Protein AF-A0A964LZC4-F1 (afdb_monomer)

Nearest PDB structures (foldseek):
  4zwt-assembly2_I  TM=7.613E-01  e=4.371E-01  Tequatrovirus T4
  4zwt-assembly1_D  TM=7.459E-01  e=6.112E-01  Tequatrovirus T4
  7sqc-assembly1_O1  TM=6.103E-01  e=2.336E+00  Chlamydomonas reinhardtii
  6jx6-assembly1_A  TM=3.148E-01  e=3.653E+00  Homo sapiens

pLDDT: mean 94.35, std 9.62, range [41.44, 98.75]

Sequence (112 aa):
MTDRAPIDPQVAVDYMLQTAPRYAAAKAKRVQLEEFRKSKKAILMQQSEGKTVADREASAYAHPEYIELLNGLEAAVEAEELFRWKMKAAELQVEIWRSEQANNRSIDRSVR

Secondary structure (DSSP, 8-state):
---PPPP-HHHHHHHHHHHHHHHHHHHHHHHHHHHHHHHHHHHHHHH---SSHHHHHHHHHHSHHHHHHHHHHHHHHHHHHHHHHHHHHHHHHHHHHHHHHHHHHHHHHHH-

Foldseek 3Di:
DDPDDDQDLVVLVVQLVVLVVQLVVLVVQLVVLVVCLVVQLVVQLVVDPDPDSVRSSVRSCPPPVSVVSVVSNVVSVVSNVVSVVSNVVSVVSNVVNVVVVVVVVVVVVVVD

Radius of gyration: 24.25 Å; Cα contacts (8 Å, |Δi|>4): 75; chains: 1; bounding box: 56×24×70 Å

Solvent-accessible surface area (backbone atoms only — not comparable to full-atom values): 5961 Å² total; per-residue (Å²): 133,81,90,69,77,82,80,56,53,63,62,30,50,53,50,36,64,69,42,46,63,56,28,51,52,23,44,52,49,26,55,50,44,62,57,43,47,59,55,50,39,54,54,38,32,72,71,38,87,43,91,46,72,68,47,10,49,55,50,18,66,68,29,68,70,48,48,52,49,49,54,54,30,50,55,21,46,53,48,22,52,51,41,50,52,51,40,51,50,31,54,48,47,38,54,49,44,54,51,52,53,51,52,52,53,52,50,56,64,73,75,106

Mean predicted aligned error: 4.66 Å

Structure (mmCIF, N/CA/C/O backbone):
data_AF-A0A964LZC4-F1
#
_entry.id   AF-A0A964LZC4-F1
#
loop_
_atom_site.group_PDB
_atom_site.id
_atom_site.type_symbol
_atom_site.label_atom_id
_atom_site.label_alt_id
_atom_site.label_comp_id
_atom_site.label_asym_id
_atom_site.label_entity_id
_atom_site.label_seq_id
_atom_site.pdbx_PDB_ins_code
_atom_site.Cartn_x
_atom_site.Cartn_y
_atom_site.Cartn_z
_atom_site.occupancy
_atom_site.B_iso_or_equiv
_atom_site.auth_seq_id
_atom_site.auth_comp_id
_atom_site.auth_asym_id
_atom_site.auth_atom_id
_atom_site.pdbx_PDB_model_num
ATOM 1 N N . MET A 1 1 ? 23.388 -14.513 -18.836 1.00 41.44 1 MET A N 1
ATOM 2 C CA . MET A 1 1 ? 22.987 -13.096 -18.941 1.00 41.44 1 MET A CA 1
ATOM 3 C C . MET A 1 1 ? 21.772 -13.086 -19.837 1.00 41.44 1 MET A C 1
ATOM 5 O O . MET A 1 1 ? 21.888 -13.509 -20.974 1.00 41.44 1 MET A O 1
ATOM 9 N N . THR A 1 2 ? 20.594 -12.825 -19.283 1.00 47.03 2 THR A N 1
ATOM 10 C CA . THR A 1 2 ? 19.329 -12.920 -20.019 1.00 47.03 2 THR A CA 1
ATOM 11 C C . THR A 1 2 ? 19.318 -11.853 -21.109 1.00 47.03 2 THR A C 1
ATOM 13 O O . THR A 1 2 ? 19.479 -10.680 -20.774 1.00 47.03 2 THR A O 1
ATOM 16 N N . ASP A 1 3 ? 19.155 -12.257 -22.372 1.00 55.88 3 ASP A N 1
ATOM 17 C CA . ASP A 1 3 ? 18.915 -11.362 -23.510 1.00 55.88 3 ASP A CA 1
ATOM 18 C C . ASP A 1 3 ? 17.708 -10.476 -23.188 1.00 55.88 3 ASP A C 1
ATOM 20 O O . ASP A 1 3 ? 16.551 -10.888 -23.292 1.00 55.88 3 ASP A O 1
ATOM 24 N N . ARG A 1 4 ? 17.973 -9.264 -22.701 1.00 67.00 4 ARG A N 1
ATOM 25 C CA . ARG A 1 4 ? 16.951 -8.237 -22.538 1.00 67.00 4 ARG A CA 1
ATOM 26 C C . ARG A 1 4 ? 16.867 -7.481 -23.852 1.00 67.00 4 ARG A C 1
ATOM 28 O O . ARG A 1 4 ? 17.888 -7.059 -24.386 1.00 67.00 4 ARG A O 1
ATOM 35 N N . ALA A 1 5 ? 15.644 -7.324 -24.351 1.00 72.62 5 ALA A N 1
ATOM 36 C CA . ALA A 1 5 ? 15.374 -6.497 -25.517 1.00 72.62 5 ALA A CA 1
ATOM 37 C C . ALA A 1 5 ? 15.942 -5.072 -25.322 1.00 72.62 5 ALA A C 1
ATOM 39 O O . ALA A 1 5 ? 16.029 -4.614 -24.175 1.00 72.62 5 ALA A O 1
ATOM 40 N N . PRO A 1 6 ? 16.308 -4.373 -26.414 1.00 79.38 6 PRO A N 1
ATOM 41 C CA . PRO A 1 6 ? 16.779 -2.993 -26.352 1.00 79.38 6 PRO A CA 1
ATOM 42 C C . PRO A 1 6 ? 15.805 -2.103 -25.576 1.00 79.38 6 PRO A C 1
ATOM 44 O O . PRO A 1 6 ? 14.589 -2.245 -25.711 1.00 79.38 6 PRO A O 1
ATOM 47 N N . ILE A 1 7 ? 16.337 -1.188 -24.763 1.00 86.44 7 ILE A N 1
ATOM 48 C CA . ILE A 1 7 ? 15.506 -0.290 -23.959 1.00 86.44 7 ILE A CA 1
ATOM 49 C C . ILE A 1 7 ? 14.856 0.750 -24.873 1.00 86.44 7 ILE A C 1
ATOM 51 O O . ILE A 1 7 ? 15.552 1.517 -25.539 1.00 86.44 7 ILE A O 1
ATOM 55 N N . ASP A 1 8 ? 13.526 0.807 -24.850 1.00 92.62 8 ASP A N 1
ATOM 56 C CA . ASP A 1 8 ? 12.753 1.907 -25.421 1.00 92.62 8 ASP A CA 1
ATOM 57 C C . ASP A 1 8 ? 12.263 2.833 -24.288 1.00 92.62 8 ASP A C 1
ATOM 59 O O . ASP A 1 8 ? 11.417 2.427 -23.481 1.00 92.62 8 ASP A O 1
ATOM 63 N N . PRO A 1 9 ? 12.781 4.072 -24.190 1.00 93.94 9 PRO A N 1
ATOM 64 C CA . PRO A 1 9 ? 12.385 4.999 -23.136 1.00 93.94 9 PRO A CA 1
ATOM 65 C C . PRO A 1 9 ? 10.923 5.459 -23.257 1.00 93.94 9 PRO A C 1
ATOM 67 O O . PRO A 1 9 ? 10.335 5.810 -22.237 1.00 93.94 9 PRO A O 1
ATOM 70 N N . GLN A 1 10 ? 10.312 5.448 -24.450 1.00 95.94 10 GLN A N 1
ATOM 71 C CA . GLN A 1 10 ? 8.902 5.832 -24.612 1.00 95.94 10 GLN A CA 1
ATOM 72 C C . GLN A 1 10 ? 7.978 4.777 -24.008 1.00 95.94 10 G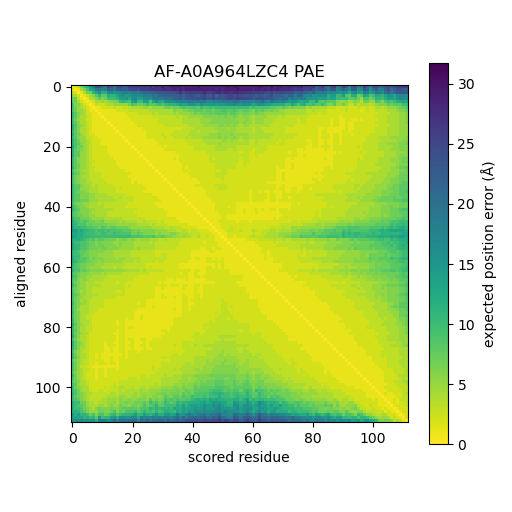LN A C 1
ATOM 74 O O . GLN A 1 10 ? 7.067 5.116 -23.259 1.00 95.94 10 GLN A O 1
ATOM 79 N N . VAL A 1 11 ? 8.289 3.494 -24.213 1.00 95.50 11 VAL A N 1
ATOM 80 C CA . VAL A 1 11 ? 7.554 2.386 -23.581 1.00 95.50 11 VAL A CA 1
ATOM 81 C C . VAL A 1 11 ? 7.625 2.474 -22.052 1.00 95.50 11 VAL A C 1
ATOM 83 O O . VAL A 1 11 ? 6.630 2.224 -21.368 1.00 95.50 11 VAL A O 1
ATOM 86 N N . ALA A 1 12 ? 8.777 2.864 -21.496 1.00 95.19 12 ALA A N 1
ATOM 87 C CA . ALA A 1 12 ? 8.923 3.073 -20.056 1.00 95.19 12 ALA A CA 1
ATOM 88 C C . ALA A 1 12 ? 8.050 4.238 -19.546 1.00 95.19 12 ALA A C 1
ATOM 90 O O . ALA A 1 12 ? 7.383 4.102 -18.517 1.00 95.19 12 ALA A O 1
ATOM 91 N N . VAL A 1 13 ? 7.998 5.356 -20.278 1.00 96.56 13 VAL A N 1
ATOM 92 C CA . VAL A 1 13 ? 7.133 6.503 -19.948 1.00 96.56 13 VAL A CA 1
ATOM 93 C C . VAL A 1 13 ? 5.653 6.127 -20.034 1.00 96.56 13 VAL A C 1
ATOM 95 O O . VAL A 1 13 ? 4.901 6.397 -19.095 1.00 96.56 13 VAL A O 1
ATOM 98 N N . ASP A 1 14 ? 5.235 5.442 -21.096 1.00 97.81 14 ASP A N 1
ATOM 99 C CA . ASP A 1 14 ? 3.856 4.975 -21.262 1.00 97.81 14 ASP A CA 1
ATOM 100 C C . ASP A 1 14 ? 3.442 4.046 -20.119 1.00 97.81 14 ASP A C 1
ATOM 102 O O . ASP A 1 14 ? 2.354 4.181 -19.552 1.00 97.81 14 ASP A O 1
ATOM 106 N N . TYR A 1 15 ? 4.337 3.145 -19.709 1.00 96.75 15 TYR A N 1
ATOM 107 C CA . TYR A 1 15 ? 4.111 2.281 -18.559 1.00 96.75 15 TYR A CA 1
ATOM 108 C C . TYR A 1 15 ? 3.909 3.075 -17.261 1.00 96.75 15 TYR A C 1
ATOM 110 O O . TYR A 1 15 ? 3.022 2.745 -16.463 1.00 96.75 15 TYR A O 1
ATOM 118 N N . MET A 1 16 ? 4.696 4.134 -17.039 1.00 97.19 16 MET A N 1
ATOM 119 C CA . MET A 1 16 ? 4.525 5.020 -15.884 1.00 97.19 16 MET A CA 1
ATOM 120 C C . MET A 1 16 ? 3.168 5.726 -15.923 1.00 97.19 16 MET A C 1
ATOM 122 O O . MET A 1 16 ? 2.462 5.718 -14.914 1.00 97.19 16 MET A O 1
ATOM 126 N N . LEU A 1 17 ? 2.762 6.268 -17.075 1.00 97.81 17 LEU A N 1
ATOM 127 C CA . LEU A 1 17 ? 1.471 6.945 -17.244 1.00 97.81 17 LEU A CA 1
ATOM 128 C C . LEU A 1 17 ? 0.287 5.999 -17.005 1.00 97.81 17 LEU A C 1
ATOM 130 O O . LEU A 1 17 ? -0.670 6.367 -16.326 1.00 97.81 17 LEU A O 1
ATOM 134 N N . GLN A 1 18 ? 0.369 4.760 -17.491 1.00 97.62 18 GLN A N 1
ATOM 135 C CA . GLN A 1 18 ? -0.661 3.741 -17.270 1.00 97.62 18 GLN A CA 1
ATOM 136 C C . GLN A 1 18 ? -0.699 3.239 -15.816 1.00 97.62 18 GLN A C 1
ATOM 138 O O . GLN A 1 18 ? -1.759 2.880 -15.298 1.00 97.62 18 GLN A O 1
ATOM 143 N N . THR A 1 19 ? 0.450 3.208 -15.134 1.00 97.62 19 THR A N 1
ATOM 144 C CA . THR A 1 19 ? 0.557 2.740 -13.742 1.00 97.62 19 THR A CA 1
ATOM 145 C C . THR A 1 19 ? 0.187 3.829 -12.731 1.00 97.62 19 THR A C 1
ATOM 147 O O . THR A 1 19 ? -0.334 3.512 -11.658 1.00 97.62 19 THR A O 1
ATOM 150 N N . ALA A 1 20 ? 0.388 5.106 -13.065 1.00 98.00 20 ALA A N 1
ATOM 151 C CA . ALA A 1 20 ? 0.184 6.233 -12.159 1.00 98.00 20 ALA A CA 1
ATOM 152 C C . ALA A 1 20 ? -1.221 6.288 -11.517 1.00 98.00 20 ALA A C 1
ATOM 154 O O . ALA A 1 20 ? -1.286 6.431 -10.293 1.00 98.00 20 ALA A O 1
ATOM 155 N N . PRO A 1 21 ? -2.345 6.087 -12.242 1.00 98.44 21 PRO A N 1
ATOM 156 C CA . PRO A 1 21 ? -3.673 6.054 -11.624 1.00 98.44 21 PRO A CA 1
ATOM 157 C C . PRO A 1 21 ? -3.832 4.928 -10.595 1.00 98.44 21 PRO A C 1
ATOM 159 O O . PRO A 1 21 ? -4.486 5.106 -9.568 1.00 98.44 21 PRO A O 1
ATOM 162 N N . ARG A 1 22 ? -3.202 3.771 -10.836 1.00 98.12 22 ARG A N 1
ATOM 163 C CA . ARG A 1 22 ? -3.254 2.613 -9.929 1.00 98.12 22 ARG A CA 1
ATOM 164 C C . ARG A 1 22 ? -2.466 2.878 -8.652 1.00 98.12 22 ARG A C 1
ATOM 166 O O . ARG A 1 22 ? -2.959 2.584 -7.566 1.00 98.12 22 ARG A O 1
ATOM 173 N N . TYR A 1 23 ? -1.283 3.479 -8.780 1.00 98.44 23 TYR A N 1
ATOM 174 C CA . TYR A 1 23 ? -0.508 3.939 -7.629 1.00 98.44 23 TYR A CA 1
ATOM 175 C C . TYR A 1 23 ? -1.276 4.983 -6.814 1.00 98.44 23 TYR A C 1
ATOM 177 O O . TYR A 1 23 ? -1.380 4.856 -5.597 1.00 98.44 23 TYR A O 1
ATOM 185 N N . ALA A 1 24 ? -1.864 5.981 -7.481 1.00 98.62 24 ALA A N 1
ATOM 186 C CA . ALA A 1 24 ? -2.647 7.021 -6.822 1.00 98.62 24 ALA A CA 1
ATOM 187 C C . ALA A 1 24 ? -3.831 6.433 -6.039 1.00 98.62 24 ALA A C 1
ATOM 189 O O . ALA A 1 24 ? -4.039 6.797 -4.882 1.00 98.62 24 ALA A O 1
ATOM 190 N N . ALA A 1 25 ? -4.560 5.480 -6.629 1.00 98.50 25 ALA A N 1
ATOM 191 C CA . ALA A 1 25 ? -5.657 4.786 -5.962 1.00 98.50 25 ALA A CA 1
ATOM 192 C C . ALA A 1 25 ? -5.184 3.962 -4.750 1.00 98.50 25 ALA A C 1
ATOM 194 O O . ALA A 1 25 ? -5.799 4.037 -3.686 1.00 98.50 25 ALA A O 1
ATOM 195 N N . ALA A 1 26 ? -4.080 3.214 -4.881 1.00 98.56 26 ALA A N 1
ATOM 196 C CA . ALA A 1 26 ? -3.506 2.442 -3.778 1.00 98.56 26 ALA A CA 1
ATOM 197 C C . ALA A 1 26 ? -3.077 3.351 -2.616 1.00 98.56 26 ALA A C 1
ATOM 199 O O . ALA A 1 26 ? -3.457 3.109 -1.470 1.00 98.56 26 ALA A O 1
ATOM 200 N N . LYS A 1 27 ? -2.395 4.459 -2.926 1.00 98.69 27 LYS A N 1
ATOM 201 C CA . LYS A 1 27 ? -1.979 5.460 -1.941 1.00 98.69 27 LYS A CA 1
ATOM 202 C C . LYS A 1 27 ? -3.162 6.126 -1.247 1.00 98.69 27 LYS A C 1
ATOM 204 O O . LYS A 1 27 ? -3.164 6.254 -0.025 1.00 98.69 27 LYS A O 1
ATOM 209 N N . ALA A 1 28 ? -4.182 6.530 -2.003 1.00 98.75 28 ALA A N 1
ATOM 210 C CA . ALA A 1 28 ? -5.394 7.115 -1.438 1.00 98.75 28 ALA A CA 1
ATOM 211 C C . ALA A 1 28 ? -6.089 6.135 -0.482 1.00 98.75 28 ALA A C 1
ATOM 213 O O . ALA A 1 28 ? -6.459 6.519 0.627 1.00 98.75 28 ALA A O 1
ATOM 214 N N . LYS A 1 29 ? -6.199 4.859 -0.877 1.00 98.62 29 LYS A N 1
ATOM 215 C CA . LYS A 1 29 ? -6.764 3.804 -0.031 1.00 98.62 29 LYS A CA 1
ATOM 216 C C . LYS A 1 29 ? -5.941 3.598 1.240 1.00 98.62 29 LYS A C 1
ATOM 218 O O . LYS A 1 29 ? -6.523 3.583 2.319 1.00 98.62 29 LYS A O 1
ATOM 223 N N . ARG A 1 30 ? -4.610 3.495 1.144 1.00 98.62 30 ARG A N 1
ATOM 224 C CA . ARG A 1 30 ? -3.730 3.355 2.316 1.00 98.62 30 ARG A CA 1
ATOM 225 C C . ARG A 1 30 ? -3.935 4.506 3.301 1.00 98.62 30 ARG A C 1
ATOM 227 O O . ARG A 1 30 ? -4.1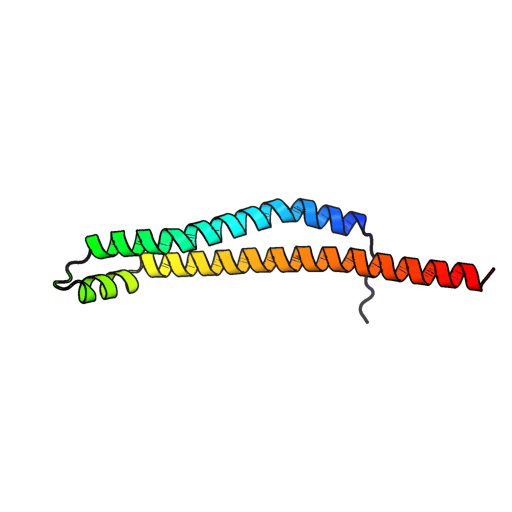85 4.255 4.475 1.00 98.62 30 ARG A O 1
ATOM 234 N N . VAL A 1 31 ? -3.869 5.750 2.820 1.00 98.62 31 VAL A N 1
ATOM 235 C CA . VAL A 1 31 ? -4.038 6.954 3.654 1.00 98.62 31 VAL A CA 1
ATOM 236 C C . VAL A 1 31 ? -5.418 6.981 4.309 1.00 98.62 31 VAL A C 1
ATOM 238 O O . VAL A 1 31 ? -5.531 7.254 5.501 1.00 98.62 31 VAL A O 1
ATOM 241 N N . GLN A 1 32 ? -6.470 6.664 3.552 1.00 98.62 32 GLN A N 1
ATOM 242 C CA . GLN A 1 32 ? -7.827 6.640 4.086 1.00 98.62 32 GLN A CA 1
ATOM 243 C C . GLN A 1 32 ? -7.983 5.581 5.185 1.00 98.62 32 GLN A C 1
ATOM 245 O O . GLN A 1 32 ? -8.552 5.891 6.230 1.00 98.62 32 GLN A O 1
ATOM 250 N N . LEU A 1 33 ? -7.463 4.366 4.984 1.00 98.56 33 LEU A N 1
ATOM 251 C CA . LEU A 1 33 ? -7.543 3.285 5.972 1.00 98.56 33 LEU A CA 1
ATOM 252 C C . LEU A 1 33 ? -6.723 3.596 7.230 1.00 98.56 33 LEU A C 1
ATOM 254 O O . LEU A 1 33 ? -7.182 3.339 8.344 1.00 98.56 33 LEU A O 1
ATOM 258 N N . GLU A 1 34 ? -5.538 4.184 7.062 1.00 98.31 34 GLU A N 1
ATOM 259 C CA . GLU A 1 34 ? -4.666 4.591 8.165 1.00 98.31 34 GLU A CA 1
ATOM 260 C C . GLU A 1 34 ? -5.347 5.617 9.082 1.00 98.31 34 GLU A C 1
ATOM 262 O O . GLU A 1 34 ? -5.322 5.470 10.309 1.00 98.31 34 GLU A O 1
ATOM 267 N N . GLU A 1 35 ? -6.012 6.616 8.499 1.00 98.50 35 GLU A N 1
ATOM 268 C CA . GLU A 1 35 ? -6.756 7.616 9.264 1.00 98.50 35 GLU A CA 1
ATOM 269 C C . GLU A 1 35 ? -8.061 7.048 9.838 1.00 98.50 35 GLU A C 1
ATOM 271 O O . GLU A 1 35 ? -8.358 7.240 11.023 1.00 98.50 35 GLU A O 1
ATOM 276 N N . PHE A 1 36 ? -8.805 6.265 9.050 1.00 98.44 36 PHE A N 1
ATOM 277 C CA . PHE A 1 36 ? -10.056 5.647 9.490 1.00 98.44 36 PHE A CA 1
ATOM 278 C C . PHE A 1 36 ? -9.863 4.682 10.664 1.00 98.44 36 PHE A C 1
ATOM 280 O O . PHE A 1 36 ? -10.767 4.538 11.484 1.00 98.44 36 PHE A O 1
ATOM 287 N N . ARG A 1 37 ? -8.679 4.080 10.828 1.00 98.12 37 ARG A N 1
ATOM 288 C CA . ARG A 1 37 ? -8.337 3.242 11.990 1.00 98.12 37 ARG A CA 1
ATOM 289 C C . ARG A 1 37 ? -8.616 3.919 13.328 1.00 98.12 37 ARG A C 1
ATOM 291 O O . ARG A 1 37 ? -9.110 3.265 14.247 1.00 98.12 37 ARG A O 1
ATOM 298 N N . LYS A 1 38 ? -8.374 5.228 13.434 1.00 97.69 38 LYS A N 1
ATOM 299 C CA . LYS A 1 38 ? -8.663 6.007 14.650 1.00 97.69 38 LYS A CA 1
ATOM 300 C C . LYS A 1 38 ? -10.172 6.076 14.902 1.00 97.69 38 LYS A C 1
ATOM 302 O O . LYS A 1 38 ? -10.630 5.796 16.009 1.00 97.69 38 LYS A O 1
ATOM 307 N N . SER A 1 39 ? -10.947 6.377 13.861 1.00 98.31 39 SER A N 1
ATOM 308 C CA . SER A 1 39 ? -12.412 6.406 13.919 1.00 98.31 39 SER A CA 1
ATOM 309 C C . SER A 1 39 ? -12.996 5.029 14.228 1.00 98.31 39 SER A C 1
ATOM 311 O O . SER A 1 39 ? -13.867 4.918 15.086 1.00 98.31 39 SER A O 1
ATOM 313 N N . LYS A 1 40 ? -12.489 3.966 13.591 1.00 98.56 40 LYS A N 1
ATOM 314 C CA . LYS A 1 40 ? -12.961 2.597 13.813 1.00 98.56 40 LYS A CA 1
ATOM 315 C C . LYS A 1 40 ? -12.717 2.144 15.246 1.00 98.56 40 LYS A C 1
ATOM 317 O O . LYS A 1 40 ? -13.640 1.621 15.860 1.00 98.56 40 LYS A O 1
ATOM 322 N N . LYS A 1 41 ? -11.531 2.417 15.808 1.00 98.31 41 LYS A N 1
ATOM 323 C CA . LYS A 1 41 ? -11.257 2.183 17.234 1.00 98.31 41 LYS A CA 1
ATOM 324 C C . LYS A 1 41 ? -12.305 2.878 18.106 1.00 98.31 41 LYS A C 1
ATOM 326 O O . LYS A 1 41 ? -12.894 2.235 18.964 1.00 98.31 41 LYS A O 1
ATOM 331 N N . ALA A 1 42 ? -12.556 4.168 17.878 1.00 98.31 42 ALA A N 1
ATOM 332 C CA . ALA A 1 42 ? -13.506 4.935 18.682 1.00 98.31 42 ALA A CA 1
ATOM 333 C C . ALA A 1 42 ? -14.937 4.376 18.598 1.00 98.31 42 ALA A C 1
ATOM 335 O O . ALA A 1 42 ? -15.602 4.250 19.624 1.00 98.31 42 ALA A O 1
ATOM 336 N N . ILE A 1 43 ? -15.386 3.986 17.400 1.00 98.50 43 ILE A N 1
ATOM 337 C CA . ILE A 1 43 ? -16.693 3.345 17.186 1.00 98.50 43 ILE A CA 1
ATOM 338 C C . ILE A 1 43 ? -16.784 2.037 17.980 1.00 98.50 43 ILE A C 1
ATOM 340 O O . ILE A 1 43 ? -17.747 1.822 18.710 1.00 98.50 43 ILE A O 1
ATOM 344 N N . LEU A 1 44 ? -15.762 1.186 17.896 1.00 98.44 44 LEU A N 1
ATOM 345 C CA . LEU A 1 44 ? -15.743 -0.100 18.594 1.00 98.44 44 LEU A CA 1
ATOM 346 C C . LEU A 1 44 ? -15.647 0.062 20.118 1.00 98.44 44 LEU A C 1
ATOM 348 O O . LEU A 1 44 ? -16.278 -0.681 20.863 1.00 98.44 44 LEU A O 1
ATOM 352 N N . MET A 1 45 ? -14.925 1.075 20.603 1.00 98.19 45 MET A N 1
ATOM 353 C CA . MET A 1 45 ? -14.903 1.409 22.029 1.00 98.19 45 MET A CA 1
ATOM 354 C C . MET A 1 45 ? -16.282 1.826 22.552 1.00 98.19 45 MET A C 1
ATOM 356 O O . MET A 1 45 ? -16.601 1.516 23.697 1.00 98.19 45 MET A O 1
ATOM 360 N N . GLN A 1 46 ? -17.094 2.521 21.745 1.00 97.44 46 GLN A N 1
ATOM 361 C CA . GLN A 1 46 ? -18.469 2.890 22.116 1.00 97.44 46 GLN A CA 1
ATOM 362 C C . GLN A 1 46 ? -19.407 1.679 22.172 1.00 97.44 46 GLN A C 1
ATOM 364 O O . GLN A 1 46 ? -20.383 1.706 22.914 1.00 97.44 46 GLN A O 1
ATOM 3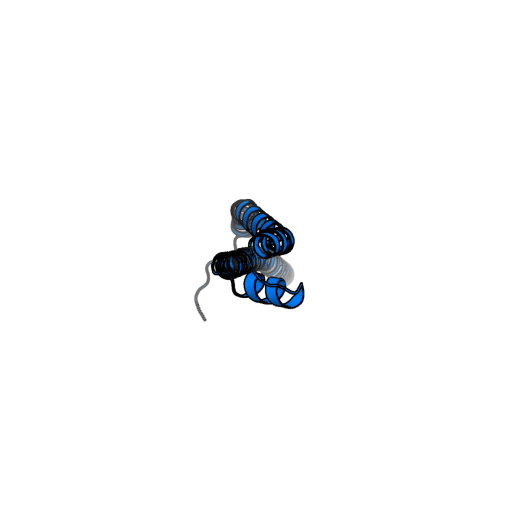69 N N . GLN A 1 47 ? -19.103 0.627 21.411 1.00 96.81 47 GLN A N 1
ATOM 370 C CA . GLN A 1 47 ? -19.870 -0.620 21.374 1.00 96.81 47 GLN A CA 1
ATOM 371 C C . GLN A 1 47 ? -19.445 -1.626 22.457 1.00 96.81 47 GLN A C 1
ATO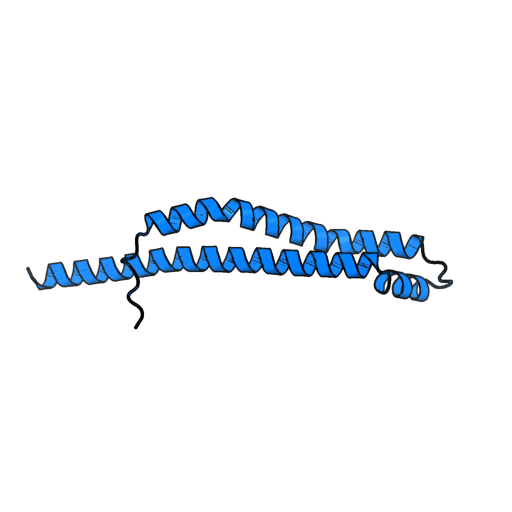M 373 O O . GLN A 1 47 ? -20.150 -2.601 22.693 1.00 96.81 47 GLN A O 1
ATOM 378 N N . SER A 1 48 ? -18.302 -1.413 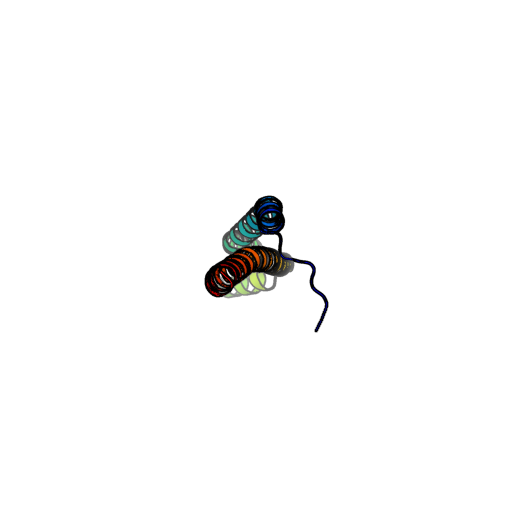23.116 1.00 96.44 48 SER A N 1
ATOM 379 C CA . SER A 1 48 ? -17.785 -2.325 24.138 1.00 96.44 48 SER A CA 1
ATOM 380 C C . SER A 1 48 ? -18.531 -2.197 25.470 1.00 96.44 48 SER A C 1
ATOM 382 O O . SER A 1 48 ? -18.736 -1.099 25.989 1.00 96.44 48 SER A O 1
ATOM 384 N N . GLU A 1 49 ? -18.833 -3.340 26.087 1.00 95.12 49 GLU A N 1
ATOM 385 C CA . GLU A 1 49 ? -19.398 -3.444 27.442 1.00 95.12 49 GLU A CA 1
ATOM 386 C C . GLU A 1 49 ? -18.350 -3.257 28.559 1.00 95.12 49 GLU A C 1
ATOM 388 O O . GLU A 1 49 ? -18.664 -3.363 29.748 1.00 95.12 49 GLU A O 1
ATOM 393 N N . GLY A 1 50 ? -17.090 -2.979 28.199 1.00 95.12 50 GLY A N 1
ATOM 394 C CA . GLY A 1 50 ? -16.000 -2.751 29.147 1.00 95.12 50 GLY A CA 1
ATOM 395 C C . GLY A 1 50 ? -16.348 -1.685 30.193 1.00 95.12 50 GLY A C 1
ATOM 396 O O . GLY A 1 50 ? -16.901 -0.623 29.879 1.00 95.12 50 GLY A O 1
ATOM 397 N N . LYS A 1 51 ? -16.018 -1.958 31.459 1.00 94.75 51 LYS A N 1
ATOM 398 C CA . LYS A 1 51 ?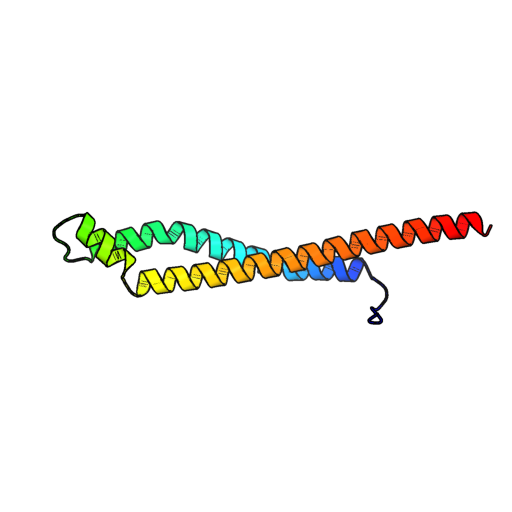 -16.355 -1.073 32.588 1.00 94.75 51 LYS A CA 1
ATOM 399 C C . LYS A 1 51 ? -15.382 0.092 32.709 1.00 94.75 51 LYS A C 1
ATOM 401 O O . LYS A 1 51 ? -15.782 1.185 33.101 1.00 94.75 51 LYS A O 1
ATOM 406 N N . THR A 1 52 ? -14.122 -0.133 32.350 1.00 97.69 52 THR A N 1
ATOM 407 C CA . THR A 1 52 ? -13.094 0.907 32.299 1.00 97.69 52 THR A CA 1
ATOM 408 C C . THR A 1 52 ? -12.768 1.287 30.857 1.00 97.69 52 THR A C 1
ATOM 410 O O . THR A 1 52 ? -13.048 0.544 29.915 1.00 97.69 52 THR A O 1
ATOM 413 N N . VAL A 1 53 ? -12.143 2.452 30.667 1.00 96.88 53 VAL A N 1
ATOM 414 C CA . VAL A 1 53 ? -11.645 2.867 29.345 1.00 96.88 53 VAL A CA 1
ATOM 415 C C . VAL A 1 53 ? -10.636 1.850 28.802 1.00 96.88 53 VAL A C 1
ATOM 417 O O . VAL A 1 53 ? -10.699 1.519 27.623 1.00 96.88 53 VAL A O 1
ATOM 420 N N . ALA A 1 54 ? -9.771 1.305 29.663 1.00 97.44 54 ALA A N 1
ATOM 421 C CA . ALA A 1 54 ? -8.782 0.300 29.283 1.00 97.44 54 ALA A CA 1
ATOM 422 C C . ALA A 1 54 ? -9.436 -0.992 28.763 1.00 97.44 54 ALA A C 1
ATOM 424 O O . ALA A 1 54 ? -9.031 -1.496 27.717 1.00 97.44 54 ALA A O 1
ATOM 425 N N . ASP A 1 55 ? -10.495 -1.474 29.425 1.00 97.62 55 ASP A N 1
ATOM 426 C CA . ASP A 1 55 ? -11.244 -2.651 28.958 1.00 97.62 55 ASP A CA 1
ATOM 427 C C . ASP A 1 55 ? -11.860 -2.396 27.576 1.00 97.62 55 ASP A C 1
ATOM 429 O O . ASP A 1 55 ? -11.795 -3.242 26.687 1.00 97.62 55 ASP A O 1
ATOM 433 N N . ARG A 1 56 ? -12.430 -1.200 27.364 1.00 97.94 56 ARG A N 1
ATOM 434 C CA . ARG A 1 56 ? -13.030 -0.826 26.074 1.00 97.94 56 ARG A CA 1
ATOM 435 C C . ARG A 1 56 ? -11.997 -0.739 24.959 1.00 97.94 56 ARG A C 1
ATOM 437 O O . ARG A 1 56 ? -12.281 -1.176 23.847 1.00 97.94 56 ARG A O 1
ATOM 444 N N . GLU A 1 57 ? -10.816 -0.192 25.243 1.00 97.81 57 GLU A N 1
ATOM 445 C CA . GLU A 1 57 ? -9.710 -0.151 24.283 1.00 97.81 57 GLU A CA 1
ATOM 446 C C . GLU A 1 57 ? -9.225 -1.550 23.909 1.00 97.81 57 GLU A C 1
ATOM 448 O O . GLU A 1 57 ? -9.080 -1.838 22.721 1.00 97.81 57 GLU A O 1
ATOM 453 N N . ALA A 1 58 ? -9.017 -2.421 24.899 1.00 97.75 58 ALA A N 1
ATOM 454 C CA . ALA A 1 58 ? -8.599 -3.798 24.666 1.00 97.75 58 ALA A CA 1
ATOM 455 C C . ALA A 1 58 ? -9.614 -4.548 23.788 1.00 97.75 58 ALA A C 1
ATOM 457 O O . ALA A 1 58 ? -9.226 -5.146 22.782 1.00 97.75 58 ALA A O 1
ATOM 458 N N . SER A 1 59 ? -10.913 -4.439 24.096 1.00 97.69 59 SER A N 1
ATOM 459 C CA . SER A 1 59 ? -11.973 -5.036 23.272 1.00 97.69 59 SER A CA 1
ATOM 460 C C . SER A 1 59 ? -12.004 -4.468 21.852 1.00 97.69 59 SER A C 1
ATOM 462 O O . SER A 1 59 ? -12.181 -5.224 20.902 1.00 97.69 59 SER A O 1
ATOM 464 N N . ALA A 1 60 ? -11.812 -3.156 21.683 1.00 98.25 60 ALA A N 1
ATOM 465 C CA . ALA A 1 60 ? -11.814 -2.522 20.366 1.00 98.25 60 ALA A CA 1
ATOM 466 C C . ALA A 1 60 ? -10.644 -2.993 19.489 1.00 98.25 60 ALA A C 1
ATOM 468 O O . ALA A 1 60 ? -10.843 -3.267 18.308 1.00 98.25 60 ALA A O 1
ATOM 469 N N . TYR A 1 61 ? -9.440 -3.119 20.055 1.00 98.06 61 TYR A N 1
ATOM 470 C CA . TYR A 1 61 ? -8.273 -3.612 19.317 1.00 98.06 61 TYR A CA 1
ATOM 471 C C . TYR A 1 61 ? -8.372 -5.097 18.961 1.00 98.06 61 TYR A C 1
ATOM 473 O O . TYR A 1 61 ? -7.893 -5.497 17.903 1.00 98.06 61 TYR A O 1
ATOM 481 N N . ALA A 1 62 ? -8.999 -5.900 19.822 1.00 97.56 62 ALA A N 1
ATOM 482 C CA . ALA A 1 62 ? -9.225 -7.321 19.574 1.00 97.56 62 ALA A CA 1
ATOM 483 C C . ALA A 1 62 ? -10.442 -7.600 18.670 1.00 97.56 62 ALA A C 1
ATOM 485 O O . ALA A 1 62 ? -10.667 -8.746 18.283 1.00 97.56 62 ALA A O 1
ATOM 486 N N . HIS A 1 63 ? -11.244 -6.582 18.340 1.00 98.44 63 HIS A N 1
ATOM 487 C CA . HIS A 1 63 ? -12.471 -6.772 17.577 1.00 98.44 63 HIS A CA 1
ATOM 488 C C . HIS A 1 63 ? -12.174 -7.264 16.147 1.00 98.44 63 HIS A C 1
ATOM 490 O O . HIS A 1 63 ? -11.317 -6.675 15.475 1.00 98.44 63 HIS A O 1
ATOM 496 N N . PRO A 1 64 ? -12.918 -8.258 15.618 1.00 98.44 64 PRO A N 1
ATOM 497 C CA . PRO A 1 64 ? -12.688 -8.799 14.276 1.00 98.44 64 PRO A CA 1
ATOM 498 C C . PRO A 1 64 ? -12.648 -7.735 13.173 1.00 98.44 64 PRO A C 1
ATOM 500 O O . PRO A 1 64 ? -11.749 -7.746 12.341 1.00 98.44 64 PRO A O 1
ATOM 503 N N . GLU A 1 65 ? -13.551 -6.753 13.212 1.00 98.19 65 GLU A N 1
ATOM 504 C CA . GLU A 1 65 ? -13.575 -5.661 12.224 1.00 98.19 65 GLU A CA 1
ATOM 505 C C . GLU A 1 65 ? -12.356 -4.723 12.306 1.00 98.19 65 GLU A C 1
ATOM 507 O O . GLU A 1 65 ? -11.995 -4.089 11.315 1.00 98.19 65 GLU A O 1
ATOM 512 N N . TYR A 1 66 ? -11.722 -4.590 13.479 1.00 98.44 66 TYR A N 1
ATOM 513 C CA . TYR A 1 66 ? -10.477 -3.826 13.599 1.00 98.44 66 TYR A CA 1
ATOM 514 C C . TYR A 1 66 ? -9.308 -4.607 12.992 1.00 98.44 66 TYR A C 1
ATOM 516 O O . TYR A 1 66 ? -8.475 -4.028 12.301 1.00 98.44 66 TYR A O 1
ATOM 524 N N . ILE A 1 67 ? -9.275 -5.926 13.191 1.00 98.44 67 ILE A N 1
ATOM 525 C CA . ILE A 1 67 ? -8.275 -6.814 12.584 1.00 98.44 67 ILE A CA 1
ATOM 526 C C . ILE A 1 67 ? -8.440 -6.840 11.058 1.00 98.44 67 ILE A C 1
ATOM 528 O O . ILE A 1 67 ? -7.465 -6.684 10.328 1.00 98.44 67 ILE A O 1
ATOM 532 N N . GLU A 1 68 ? -9.672 -6.951 10.559 1.00 98.50 68 GLU A N 1
ATOM 533 C CA . GLU A 1 68 ? -9.969 -6.884 9.124 1.00 98.50 68 GLU A CA 1
ATOM 534 C C . GLU A 1 68 ? -9.518 -5.551 8.512 1.00 98.50 68 GLU A C 1
ATOM 536 O O . GLU A 1 68 ? -8.917 -5.528 7.436 1.00 98.50 68 GLU A O 1
ATOM 541 N N . LEU A 1 69 ? -9.732 -4.440 9.224 1.00 98.44 69 LEU A N 1
ATOM 542 C CA . LEU A 1 69 ? -9.231 -3.134 8.809 1.00 98.44 69 LEU A CA 1
ATOM 543 C C . LEU A 1 69 ? -7.700 -3.116 8.670 1.00 98.44 69 LEU A C 1
ATOM 545 O O . LEU A 1 69 ? -7.186 -2.531 7.715 1.00 98.44 69 LEU A O 1
ATOM 549 N N . LEU A 1 70 ? -6.973 -3.742 9.602 1.00 98.38 70 LEU A N 1
ATOM 550 C CA . LEU A 1 70 ? -5.512 -3.841 9.538 1.00 98.38 70 LEU A CA 1
ATOM 551 C C . LEU A 1 70 ? -5.050 -4.674 8.339 1.00 98.38 70 LEU A C 1
ATOM 553 O O . LEU A 1 70 ? -4.143 -4.238 7.636 1.00 98.38 70 LEU A O 1
ATOM 557 N N . ASN A 1 71 ? -5.715 -5.793 8.048 1.00 98.56 71 ASN A N 1
ATOM 558 C CA . ASN A 1 71 ? -5.426 -6.600 6.857 1.00 98.56 71 ASN A CA 1
ATOM 559 C C . ASN A 1 71 ? -5.690 -5.803 5.567 1.00 98.56 71 ASN A C 1
ATOM 561 O O . ASN A 1 71 ? -4.923 -5.855 4.606 1.00 98.56 71 ASN A O 1
ATOM 565 N N . GLY A 1 72 ? -6.764 -5.008 5.546 1.00 98.44 72 GLY A N 1
ATOM 566 C CA . GLY A 1 72 ? -7.050 -4.099 4.438 1.00 98.44 72 GLY A CA 1
ATOM 567 C C . GLY A 1 72 ? -5.976 -3.021 4.261 1.00 98.44 72 GLY A C 1
ATOM 568 O O . GLY A 1 72 ? -5.635 -2.677 3.126 1.00 98.44 72 GLY A O 1
ATOM 569 N N . LEU A 1 73 ? -5.440 -2.493 5.367 1.00 98.62 73 LEU A N 1
ATOM 570 C CA . LEU A 1 73 ? -4.343 -1.526 5.358 1.00 98.62 73 LEU A CA 1
ATOM 571 C C . LEU A 1 73 ? -3.047 -2.165 4.850 1.00 98.62 73 LEU A C 1
ATOM 573 O O . LEU A 1 73 ? -2.394 -1.571 3.998 1.00 98.62 73 LEU A O 1
ATOM 577 N N . GLU A 1 74 ? -2.710 -3.370 5.308 1.00 98.69 74 GLU A N 1
ATOM 578 C CA . GLU A 1 74 ? -1.562 -4.147 4.823 1.00 98.69 74 GLU A CA 1
ATOM 579 C C . GLU A 1 74 ? -1.621 -4.335 3.302 1.00 98.69 74 GLU A C 1
ATOM 581 O O . GLU A 1 74 ? -0.697 -3.933 2.594 1.00 98.69 74 GLU A O 1
ATOM 586 N N . ALA A 1 75 ? -2.749 -4.821 2.778 1.00 98.62 75 ALA A N 1
ATOM 587 C CA . ALA A 1 75 ? -2.934 -5.007 1.340 1.00 98.62 75 ALA A CA 1
ATOM 588 C C . ALA A 1 75 ? -2.832 -3.686 0.549 1.00 98.62 75 ALA A C 1
ATOM 590 O O . ALA A 1 75 ? -2.343 -3.657 -0.583 1.00 98.62 75 ALA A O 1
ATOM 591 N N . ALA A 1 76 ? -3.295 -2.569 1.125 1.00 98.62 76 ALA A N 1
ATOM 592 C CA . ALA A 1 76 ? -3.163 -1.255 0.500 1.00 98.62 76 ALA A CA 1
ATOM 593 C C . ALA A 1 76 ? -1.704 -0.766 0.475 1.00 98.62 76 ALA A C 1
ATOM 595 O O . ALA A 1 76 ? -1.278 -0.206 -0.537 1.00 98.62 76 ALA A O 1
ATOM 596 N N . VAL A 1 77 ? -0.938 -1.005 1.548 1.00 98.75 77 VAL A N 1
ATOM 597 C CA . VAL A 1 77 ? 0.505 -0.716 1.613 1.00 98.75 77 VAL A CA 1
ATOM 598 C C . VAL A 1 77 ? 1.260 -1.537 0.571 1.00 98.75 77 VAL A C 1
ATOM 600 O O . VAL A 1 77 ? 2.050 -0.975 -0.185 1.00 98.75 77 VAL A O 1
ATOM 603 N N . GLU A 1 78 ? 0.994 -2.842 0.492 1.00 98.75 78 GLU A N 1
ATOM 604 C CA . GLU A 1 78 ? 1.644 -3.732 -0.474 1.00 98.75 78 GLU A CA 1
ATOM 605 C C . GLU A 1 78 ? 1.397 -3.264 -1.914 1.00 98.75 78 GLU A C 1
ATOM 607 O O . GLU A 1 78 ? 2.333 -3.142 -2.707 1.00 98.75 78 GLU A O 1
ATOM 612 N N . ALA A 1 79 ? 0.147 -2.929 -2.247 1.00 98.56 79 ALA A N 1
ATOM 613 C CA . ALA A 1 79 ? -0.201 -2.41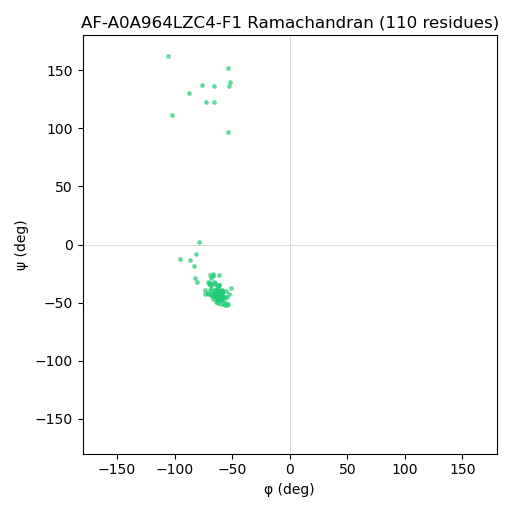8 -3.567 1.00 98.56 79 ALA A CA 1
ATOM 614 C C . ALA A 1 79 ? 0.490 -1.077 -3.877 1.00 98.56 79 ALA A C 1
ATOM 616 O O . ALA A 1 79 ? 0.994 -0.893 -4.988 1.00 98.56 79 ALA A O 1
ATOM 617 N N . GLU A 1 80 ? 0.526 -0.141 -2.919 1.00 98.62 80 GLU A N 1
ATOM 618 C CA . GLU A 1 80 ? 1.212 1.145 -3.086 1.00 98.62 80 GLU A CA 1
ATOM 619 C C . GLU A 1 80 ? 2.705 0.937 -3.361 1.00 98.62 80 GLU A C 1
ATOM 621 O O . GLU A 1 80 ? 3.219 1.446 -4.360 1.00 98.62 80 GLU A O 1
ATOM 626 N N . GLU A 1 81 ? 3.390 0.151 -2.530 1.00 98.56 81 GLU A N 1
ATOM 627 C CA . GLU A 1 81 ? 4.823 -0.107 -2.677 1.00 98.56 81 GLU A CA 1
ATOM 628 C C . GLU A 1 81 ? 5.133 -0.867 -3.971 1.00 98.56 81 GLU A C 1
ATOM 630 O O . GLU A 1 81 ? 6.068 -0.510 -4.691 1.00 98.56 81 GLU A O 1
ATOM 635 N N . LEU A 1 82 ? 4.303 -1.838 -4.358 1.00 98.44 82 LEU A N 1
ATOM 636 C CA . LEU A 1 82 ? 4.452 -2.535 -5.634 1.00 98.44 82 LEU A CA 1
ATOM 637 C C . LEU A 1 82 ? 4.436 -1.559 -6.817 1.00 98.44 82 LEU A C 1
ATOM 639 O O . LEU A 1 82 ? 5.302 -1.625 -7.695 1.00 98.44 82 LEU A O 1
ATOM 643 N N . PHE A 1 83 ? 3.451 -0.659 -6.874 1.00 98.50 83 PHE A N 1
ATOM 644 C CA . PHE A 1 83 ? 3.375 0.309 -7.968 1.00 98.50 83 PHE A CA 1
ATOM 645 C C . PHE A 1 83 ? 4.486 1.361 -7.886 1.00 98.50 83 PHE A C 1
ATOM 647 O O . PHE A 1 83 ? 5.017 1.748 -8.927 1.00 98.50 83 PHE A O 1
ATOM 654 N N . ARG A 1 84 ? 4.901 1.768 -6.680 1.00 98.00 84 ARG A N 1
ATOM 655 C CA . ARG A 1 84 ? 6.049 2.660 -6.473 1.00 98.00 84 ARG A CA 1
ATOM 656 C C . ARG A 1 84 ? 7.322 2.085 -7.085 1.00 98.00 84 ARG A C 1
ATOM 658 O O . ARG A 1 84 ? 7.980 2.764 -7.872 1.00 98.00 84 ARG A O 1
ATOM 665 N N . TRP A 1 85 ? 7.648 0.833 -6.768 1.00 98.19 85 TRP A N 1
ATOM 666 C CA . TRP A 1 85 ? 8.851 0.175 -7.280 1.00 98.19 85 TRP A CA 1
ATOM 667 C C . TRP A 1 85 ? 8.772 -0.109 -8.778 1.00 98.19 85 TRP A C 1
ATOM 669 O O . TRP A 1 85 ? 9.777 0.020 -9.473 1.00 98.19 85 TRP A O 1
ATOM 679 N N . LYS A 1 86 ? 7.579 -0.400 -9.308 1.00 97.06 86 LYS A N 1
ATOM 680 C CA . LYS A 1 86 ? 7.344 -0.512 -10.755 1.00 97.06 86 LYS A CA 1
ATOM 681 C C . LYS A 1 86 ? 7.613 0.796 -11.496 1.00 97.06 86 LYS A C 1
ATO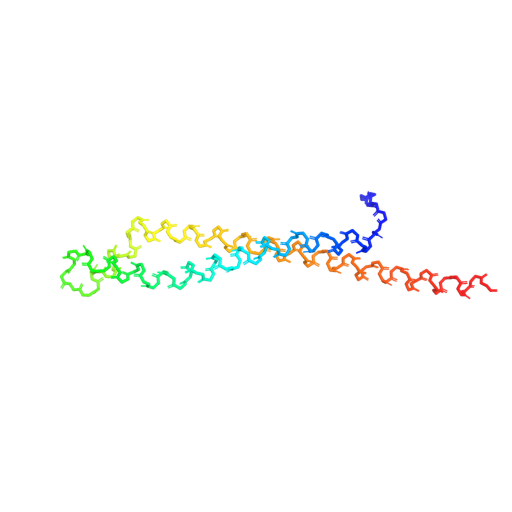M 683 O O . LYS A 1 86 ? 8.333 0.790 -12.490 1.00 97.06 86 LYS A O 1
ATOM 688 N N . MET A 1 87 ? 7.087 1.915 -10.999 1.00 97.19 87 MET A N 1
ATOM 689 C CA . MET A 1 87 ? 7.371 3.230 -11.582 1.00 97.19 87 MET A CA 1
ATOM 690 C C . MET A 1 87 ? 8.850 3.593 -11.442 1.00 97.19 87 MET A C 1
ATOM 692 O O . MET A 1 87 ? 9.434 4.111 -12.389 1.00 97.19 87 MET A O 1
ATOM 696 N N . LYS A 1 88 ? 9.483 3.259 -10.308 1.00 98.06 88 LYS A N 1
ATOM 697 C CA . LYS A 1 88 ? 10.916 3.506 -10.117 1.00 98.06 88 LYS A CA 1
ATOM 698 C C . LYS A 1 88 ? 11.776 2.695 -11.083 1.00 98.06 88 LYS A C 1
ATOM 700 O O . LYS A 1 88 ? 12.751 3.211 -11.613 1.00 98.06 88 LYS A O 1
ATOM 705 N N . ALA A 1 89 ? 11.415 1.440 -11.336 1.00 96.56 89 ALA A N 1
ATOM 706 C CA . ALA A 1 89 ? 12.104 0.607 -12.313 1.00 96.56 89 ALA A CA 1
ATOM 707 C C . ALA A 1 89 ? 11.991 1.183 -13.734 1.00 96.56 89 ALA A C 1
ATOM 709 O O . ALA A 1 89 ? 12.985 1.196 -14.454 1.00 96.56 89 ALA A O 1
ATOM 710 N N . ALA A 1 90 ? 10.820 1.698 -14.119 1.00 95.94 90 ALA A N 1
ATOM 711 C CA . ALA A 1 90 ? 10.627 2.355 -15.411 1.00 95.94 90 ALA A CA 1
ATOM 712 C C . ALA A 1 90 ? 11.441 3.658 -15.532 1.00 95.94 90 ALA A C 1
ATOM 714 O O . ALA A 1 90 ? 12.117 3.867 -16.535 1.00 95.94 90 ALA A O 1
ATOM 715 N N . GLU A 1 91 ? 11.479 4.482 -14.482 1.00 96.81 91 GLU A N 1
ATOM 716 C CA . GLU A 1 91 ? 12.356 5.662 -14.417 1.00 96.81 91 GLU A CA 1
ATOM 717 C C . GLU A 1 91 ? 13.834 5.268 -14.606 1.00 96.81 91 GLU A C 1
ATOM 719 O O . GLU A 1 91 ? 14.554 5.869 -15.402 1.00 96.81 91 GLU A O 1
ATOM 724 N N . LEU A 1 92 ? 14.283 4.200 -13.935 1.00 97.12 92 LEU A N 1
ATOM 725 C CA . LEU A 1 92 ? 15.650 3.692 -14.074 1.00 97.12 92 LEU A CA 1
ATOM 726 C C . LEU A 1 92 ? 15.948 3.161 -15.482 1.00 97.12 92 LEU A C 1
ATOM 728 O O . LEU A 1 92 ? 17.074 3.312 -15.946 1.00 97.12 92 LEU A O 1
ATOM 732 N N . GLN A 1 93 ? 14.972 2.577 -16.184 1.00 95.38 93 GLN A N 1
ATOM 733 C CA . GLN A 1 93 ? 15.156 2.173 -17.583 1.00 95.38 93 GLN A CA 1
ATOM 734 C C . GLN A 1 93 ? 15.474 3.379 -18.474 1.00 95.38 93 GLN A C 1
ATOM 736 O O . GLN A 1 93 ? 16.389 3.300 -19.293 1.00 95.38 93 GLN A O 1
ATOM 741 N N . VAL A 1 94 ? 14.788 4.508 -18.275 1.00 95.81 94 VAL A N 1
ATOM 742 C CA . VAL A 1 94 ? 15.063 5.748 -19.019 1.00 95.81 94 VAL A CA 1
ATOM 743 C C . VAL A 1 94 ? 16.484 6.255 -18.744 1.00 95.81 94 VAL A C 1
ATOM 745 O O . VAL A 1 94 ? 17.196 6.628 -19.679 1.00 95.81 94 VAL A O 1
ATOM 748 N N . GLU A 1 95 ? 16.938 6.221 -17.489 1.00 96.75 95 GLU A N 1
ATOM 749 C CA . GLU A 1 95 ? 18.300 6.649 -17.128 1.00 96.75 95 GLU A CA 1
ATOM 750 C C . GLU A 1 95 ? 19.392 5.712 -17.671 1.00 96.75 95 GLU A C 1
ATOM 752 O O . GLU A 1 95 ? 20.447 6.178 -18.122 1.00 96.75 95 GLU A O 1
ATOM 757 N N . ILE A 1 96 ? 19.144 4.397 -17.691 1.00 94.88 96 ILE A N 1
ATOM 758 C CA . ILE A 1 96 ? 20.052 3.428 -18.322 1.00 94.88 96 ILE A CA 1
ATOM 759 C C . ILE A 1 96 ? 20.161 3.728 -19.819 1.00 94.88 96 ILE A C 1
ATOM 761 O O . ILE A 1 96 ? 21.272 3.915 -20.314 1.00 94.88 96 ILE A O 1
ATOM 765 N N . TRP A 1 97 ? 19.031 3.879 -20.520 1.00 95.25 97 TRP A N 1
ATOM 766 C CA . TRP A 1 97 ? 19.028 4.223 -21.944 1.00 95.25 97 TRP A CA 1
ATOM 767 C C . TRP A 1 97 ? 19.794 5.521 -22.219 1.00 95.25 97 TRP A C 1
ATOM 769 O O . TRP A 1 97 ? 20.635 5.582 -23.115 1.00 95.25 97 TRP A O 1
ATOM 779 N N . ARG A 1 98 ? 19.569 6.564 -21.412 1.00 95.00 98 ARG A N 1
ATOM 780 C CA . ARG A 1 98 ? 20.279 7.845 -21.540 1.00 95.00 98 ARG A CA 1
ATOM 781 C C . ARG A 1 98 ? 21.797 7.671 -21.415 1.00 95.00 98 ARG A C 1
ATOM 783 O O . ARG A 1 98 ? 22.548 8.319 -22.151 1.00 95.00 98 ARG A O 1
ATOM 790 N N . SER A 1 99 ? 22.237 6.809 -20.502 1.00 95.25 99 SER A N 1
ATOM 791 C CA . SER A 1 99 ? 23.653 6.495 -20.284 1.00 95.25 99 SER A CA 1
ATOM 792 C C . SER A 1 99 ? 24.248 5.723 -21.466 1.00 95.25 99 SER A C 1
ATOM 794 O O . SER A 1 99 ? 25.316 6.083 -21.963 1.00 95.25 99 SER A O 1
ATOM 796 N N . GLU A 1 100 ? 23.529 4.730 -21.992 1.00 93.12 100 GLU A N 1
ATOM 797 C CA . GLU A 1 100 ? 23.923 3.979 -23.192 1.00 93.12 100 GLU A CA 1
ATOM 798 C C . GLU A 1 100 ? 24.051 4.894 -24.420 1.00 93.12 100 GLU A C 1
ATOM 800 O O . GLU A 1 100 ? 25.062 4.855 -25.122 1.00 93.12 100 GLU A O 1
ATOM 805 N N . GLN A 1 101 ? 23.093 5.800 -24.644 1.00 92.81 101 GLN A N 1
ATOM 806 C CA . GLN A 1 101 ? 23.167 6.772 -25.742 1.00 92.81 101 GLN A CA 1
ATOM 807 C C . GLN A 1 101 ? 24.334 7.758 -25.585 1.00 92.81 101 GLN A C 1
ATOM 809 O O . GLN A 1 101 ? 24.937 8.182 -26.574 1.00 92.81 101 GLN A O 1
ATOM 814 N N . ALA A 1 102 ? 24.684 8.147 -24.355 1.00 92.19 102 ALA A N 1
ATOM 815 C CA . ALA A 1 102 ? 25.865 8.972 -24.108 1.00 92.19 102 ALA A CA 1
ATOM 816 C C . ALA A 1 102 ? 27.159 8.235 -24.490 1.00 92.19 102 ALA A C 1
ATOM 818 O O . ALA A 1 102 ? 27.996 8.814 -25.189 1.00 92.19 102 ALA A O 1
ATOM 819 N N . ASN A 1 103 ? 27.278 6.960 -24.114 1.00 91.31 103 ASN A N 1
ATOM 820 C CA . ASN A 1 103 ? 28.408 6.112 -24.494 1.00 91.31 103 ASN A CA 1
ATOM 821 C C . ASN A 1 103 ? 28.487 5.932 -26.016 1.00 91.31 103 ASN A C 1
ATOM 823 O O . ASN A 1 103 ? 29.544 6.169 -26.598 1.00 91.31 103 ASN A O 1
ATOM 827 N N . ASN A 1 104 ? 27.365 5.634 -26.679 1.00 91.12 104 ASN A N 1
ATOM 828 C CA . ASN A 1 104 ? 27.306 5.470 -28.135 1.00 91.12 104 ASN A CA 1
ATOM 829 C C . ASN A 1 104 ? 27.749 6.738 -28.882 1.00 91.12 104 ASN A C 1
ATOM 831 O O . ASN A 1 104 ? 28.521 6.655 -29.833 1.00 91.12 104 ASN A O 1
ATOM 835 N N . ARG A 1 105 ? 27.347 7.930 -28.415 1.00 90.12 105 ARG A N 1
ATOM 836 C CA . ARG A 1 105 ? 27.830 9.211 -28.971 1.00 90.12 105 ARG A CA 1
ATOM 837 C C . ARG A 1 105 ? 29.320 9.443 -28.731 1.00 90.12 105 ARG A C 1
ATOM 839 O O . ARG A 1 105 ? 29.975 10.113 -29.526 1.00 90.1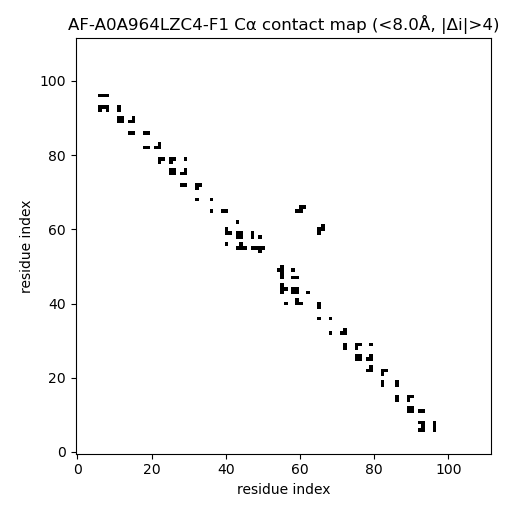2 105 ARG A O 1
ATOM 846 N N . SER A 1 106 ? 29.861 8.960 -27.615 1.00 90.38 106 SER A N 1
ATOM 847 C CA . SER A 1 106 ? 31.303 9.015 -27.365 1.00 90.38 106 SER A CA 1
ATOM 848 C C . SER A 1 106 ? 32.064 8.115 -28.335 1.00 90.38 106 SER A C 1
ATOM 850 O O . SER A 1 106 ? 33.069 8.549 -28.890 1.00 90.38 106 SER A O 1
ATOM 852 N N . ILE A 1 107 ? 31.549 6.908 -28.582 1.00 90.12 107 ILE A N 1
ATOM 853 C CA . ILE A 1 107 ? 32.126 5.950 -29.527 1.00 90.12 107 ILE A CA 1
ATOM 854 C C . ILE A 1 107 ? 32.070 6.505 -30.955 1.00 90.12 107 ILE A C 1
ATOM 856 O O . ILE A 1 107 ? 33.111 6.561 -31.601 1.00 90.12 107 ILE A O 1
ATOM 860 N N . ASP A 1 108 ? 30.920 7.005 -31.422 1.00 88.88 108 ASP A N 1
ATOM 861 C CA . ASP A 1 108 ? 30.783 7.579 -32.776 1.00 88.88 108 ASP A CA 1
ATOM 862 C C . ASP A 1 108 ? 31.794 8.708 -33.023 1.00 88.88 108 ASP A C 1
ATOM 864 O O . ASP A 1 108 ? 32.420 8.778 -34.074 1.00 88.88 108 ASP A O 1
ATOM 868 N N . ARG A 1 109 ? 32.034 9.555 -32.015 1.00 87.12 109 ARG A N 1
ATOM 869 C CA . ARG A 1 109 ? 33.053 10.613 -32.100 1.00 87.12 109 ARG A CA 1
ATOM 870 C C . ARG A 1 109 ? 34.487 10.094 -32.131 1.00 87.12 109 ARG A C 1
ATOM 872 O O . ARG A 1 109 ? 35.335 10.785 -32.670 1.00 87.12 109 ARG A O 1
ATOM 879 N N . SER A 1 110 ? 34.763 8.939 -31.528 1.00 85.56 110 SER A N 1
ATOM 880 C CA . SER A 1 110 ? 36.105 8.339 -31.512 1.00 85.56 110 SER A CA 1
ATOM 881 C C . SER A 1 110 ? 36.434 7.534 -32.772 1.00 85.56 110 SER A C 1
ATOM 883 O O . SER A 1 110 ? 37.599 7.247 -33.020 1.00 85.56 110 SER A O 1
ATOM 885 N N . VAL A 1 111 ? 35.405 7.142 -33.532 1.00 84.44 111 VAL A N 1
ATOM 886 C CA . VAL A 1 111 ? 35.522 6.349 -34.767 1.00 84.44 111 VAL A CA 1
ATOM 887 C C . VAL A 1 111 ? 35.547 7.245 -36.020 1.00 84.44 111 VAL A C 1
ATOM 889 O O . VAL A 1 111 ? 35.883 6.768 -37.101 1.00 84.44 111 VAL A O 1
ATOM 892 N N . ARG A 1 112 ? 35.214 8.535 -35.880 1.00 64.31 112 ARG A N 1
ATOM 893 C CA . ARG A 1 112 ? 35.389 9.565 -36.917 1.00 64.31 112 ARG A CA 1
ATOM 894 C C . ARG A 1 112 ? 36.804 10.123 -36.914 1.00 64.31 112 ARG A C 1
ATOM 896 O O . ARG A 1 112 ? 37.292 10.403 -38.029 1.00 64.31 112 ARG A O 1
#